Protein AF-A0A918LLS7-F1 (afdb_monomer)

Nearest PDB structures (foldseek):
  2eq4-assembly1_A  TM=3.434E-01  e=4.646E+00  Homo sapiens

InterPro domains:
  IPR046053 Protein of unknown function DUF6011 [PF19474] (6-37)

Foldseek 3Di:
DDDDPDQPQQAQAAPPPRHGDPDRVCRRQSHDPVGDPPDDPDDDPDDDDDDDDDDDD

Structure (mmCIF, N/CA/C/O backbone):
data_AF-A0A918LLS7-F1
#
_entry.id   AF-A0A918LLS7-F1
#
loop_
_atom_site.group_PDB
_atom_site.id
_atom_site.type_symbol
_atom_site.label_atom_id
_atom_site.label_alt_id
_atom_site.label_comp_id
_atom_site.label_asym_id
_atom_site.label_entity_id
_atom_site.label_seq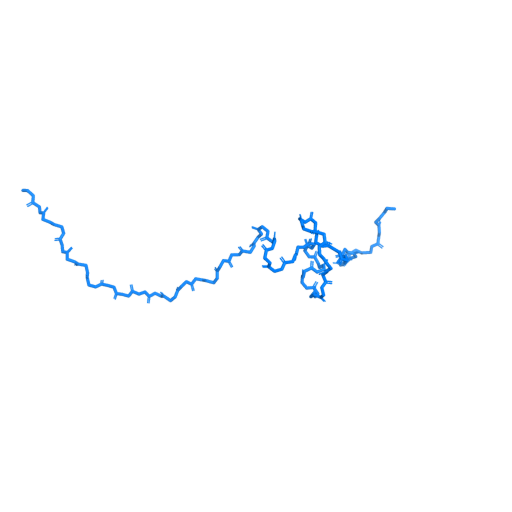_id
_atom_site.pdbx_PDB_ins_code
_atom_site.Cartn_x
_atom_site.Cartn_y
_atom_site.Cartn_z
_atom_site.occupancy
_atom_site.B_iso_or_equiv
_atom_site.auth_seq_id
_atom_site.auth_comp_id
_atom_site.auth_asym_id
_atom_site.auth_atom_id
_atom_site.pdbx_PDB_model_num
ATOM 1 N N . MET A 1 1 ? 23.204 -14.415 -7.686 1.00 52.81 1 MET A N 1
ATOM 2 C CA . MET A 1 1 ? 22.316 -13.979 -6.592 1.00 52.81 1 MET A CA 1
ATOM 3 C C . MET A 1 1 ? 22.944 -12.730 -6.001 1.00 52.81 1 MET A C 1
ATOM 5 O O . MET A 1 1 ? 24.098 -12.823 -5.631 1.00 52.81 1 MET A O 1
ATOM 9 N N . VAL A 1 2 ? 22.178 -11.627 -6.040 1.00 64.12 2 VAL A N 1
ATOM 10 C CA . VAL A 1 2 ? 22.318 -10.296 -5.394 1.00 64.12 2 VAL A CA 1
ATOM 11 C C . VAL A 1 2 ? 23.682 -9.589 -5.468 1.00 64.12 2 VAL A C 1
ATOM 13 O O . VAL A 1 2 ? 24.598 -10.065 -4.822 1.00 64.12 2 VAL A O 1
ATOM 16 N N . ASP A 1 3 ? 23.767 -8.421 -6.141 1.00 44.75 3 ASP A N 1
ATOM 17 C CA . ASP A 1 3 ? 24.699 -7.339 -5.738 1.00 44.75 3 ASP A CA 1
ATOM 18 C C . ASP A 1 3 ? 24.413 -5.962 -6.410 1.00 44.75 3 ASP A C 1
ATOM 20 O O . ASP A 1 3 ? 24.572 -5.827 -7.620 1.00 44.75 3 ASP A O 1
ATOM 24 N N . ASP A 1 4 ? 23.925 -4.970 -5.641 1.00 51.22 4 ASP A N 1
ATOM 25 C CA . ASP A 1 4 ? 24.459 -3.585 -5.592 1.00 51.22 4 ASP A CA 1
ATOM 26 C C . ASP A 1 4 ? 23.900 -2.851 -4.332 1.00 51.22 4 ASP A C 1
ATOM 28 O O . ASP A 1 4 ? 22.677 -2.844 -4.111 1.00 51.22 4 ASP A O 1
ATOM 32 N N . PRO A 1 5 ? 24.765 -2.275 -3.470 1.00 55.50 5 PRO A N 1
ATOM 33 C CA . PRO A 1 5 ? 24.555 -2.162 -2.017 1.00 55.50 5 PRO A CA 1
ATOM 34 C C . PRO A 1 5 ? 23.718 -0.975 -1.503 1.00 55.50 5 PRO A C 1
ATOM 36 O O . PRO A 1 5 ? 23.735 -0.713 -0.300 1.00 55.50 5 PRO A O 1
ATOM 39 N N . VAL A 1 6 ? 22.955 -0.269 -2.349 1.00 57.50 6 VAL A N 1
ATOM 40 C CA . VAL A 1 6 ? 22.049 0.802 -1.868 1.00 57.50 6 VAL A CA 1
ATOM 41 C C . VAL A 1 6 ? 20.576 0.616 -2.267 1.00 57.50 6 VAL A C 1
ATOM 43 O O . VAL A 1 6 ? 19.715 0.873 -1.432 1.00 57.50 6 VAL A O 1
ATOM 46 N N . THR A 1 7 ? 20.223 0.133 -3.471 1.00 55.66 7 THR A N 1
ATOM 47 C CA . THR A 1 7 ? 18.795 -0.018 -3.884 1.00 55.66 7 THR A CA 1
ATOM 48 C C . THR A 1 7 ? 18.521 -1.092 -4.965 1.00 55.66 7 THR A C 1
ATOM 50 O O . THR A 1 7 ? 17.555 -0.989 -5.724 1.00 55.66 7 THR A O 1
ATOM 53 N N . GLY A 1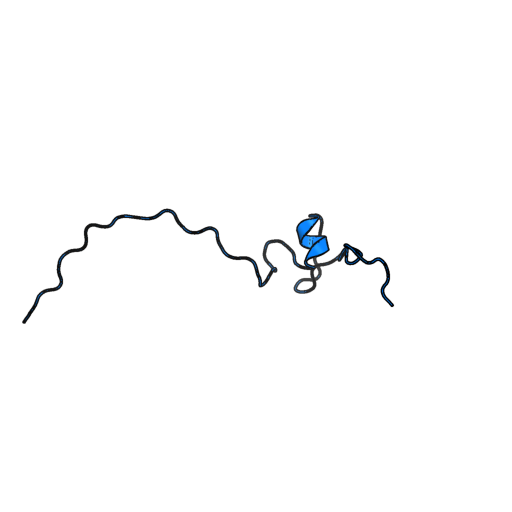 8 ? 19.331 -2.154 -5.063 1.00 52.50 8 GLY A N 1
ATOM 54 C CA . GLY A 1 8 ? 19.276 -3.144 -6.160 1.00 52.50 8 GLY A CA 1
ATOM 55 C C . GLY A 1 8 ? 17.997 -3.997 -6.320 1.00 52.50 8 GLY A C 1
ATOM 56 O O . GLY A 1 8 ? 17.907 -4.780 -7.265 1.00 52.50 8 GLY A O 1
ATOM 57 N N . TYR A 1 9 ? 16.983 -3.863 -5.460 1.00 61.81 9 TYR A N 1
ATOM 58 C CA . TYR A 1 9 ? 15.707 -4.583 -5.584 1.00 61.81 9 TYR A CA 1
ATOM 59 C C . TYR A 1 9 ? 14.640 -3.709 -6.254 1.00 61.81 9 TYR A C 1
ATOM 61 O O . TYR A 1 9 ? 13.822 -3.082 -5.590 1.00 61.81 9 TYR A O 1
ATOM 69 N N . ARG A 1 10 ? 14.613 -3.678 -7.593 1.00 73.38 10 ARG A N 1
ATOM 70 C CA . ARG A 1 10 ? 13.456 -3.147 -8.339 1.00 73.38 10 ARG A CA 1
ATOM 71 C C . ARG A 1 10 ? 12.568 -4.305 -8.775 1.00 73.38 10 ARG A C 1
ATOM 73 O O . ARG A 1 10 ? 12.745 -4.876 -9.851 1.00 73.38 10 ARG A O 1
ATOM 80 N N . HIS A 1 11 ? 11.617 -4.675 -7.928 1.00 87.94 11 HIS A N 1
ATOM 81 C CA . HIS A 1 11 ? 10.587 -5.651 -8.264 1.00 87.94 11 HIS A CA 1
ATOM 82 C C . HIS A 1 11 ? 9.801 -5.187 -9.496 1.00 87.94 11 HIS A C 1
ATOM 84 O O . HIS A 1 11 ? 9.305 -4.066 -9.525 1.00 87.94 11 HIS A O 1
ATOM 90 N N . ARG A 1 12 ? 9.658 -6.044 -10.513 1.00 91.75 12 ARG A N 1
ATOM 91 C CA . ARG A 1 12 ? 8.828 -5.726 -11.691 1.00 91.75 12 ARG A CA 1
ATOM 92 C C . ARG A 1 12 ? 7.348 -6.030 -11.480 1.00 91.75 12 ARG A C 1
ATOM 94 O O . ARG A 1 12 ? 6.503 -5.374 -12.074 1.00 91.75 12 ARG A O 1
ATOM 101 N N . TYR A 1 13 ? 7.048 -7.001 -10.622 1.00 93.94 13 TYR A N 1
ATOM 102 C CA . TYR A 1 13 ? 5.699 -7.495 -10.374 1.00 93.94 13 TYR A CA 1
ATOM 103 C C . TYR A 1 13 ? 5.402 -7.520 -8.880 1.00 93.94 13 TYR A C 1
ATOM 105 O O . TYR A 1 13 ? 6.288 -7.768 -8.056 1.00 93.94 13 TYR A O 1
ATOM 113 N N . CYS A 1 14 ? 4.142 -7.275 -8.533 1.00 94.62 14 CYS A N 1
ATOM 114 C CA . CYS A 1 14 ? 3.669 -7.335 -7.165 1.00 94.62 14 CYS A CA 1
ATOM 115 C C . CYS A 1 14 ? 3.797 -8.759 -6.627 1.00 94.62 14 CYS A C 1
ATOM 117 O O . CYS A 1 14 ? 3.218 -9.691 -7.184 1.00 94.62 14 CYS A O 1
ATOM 119 N N . ARG A 1 15 ? 4.451 -8.908 -5.475 1.00 92.38 15 ARG A N 1
ATOM 120 C CA . ARG A 1 15 ? 4.622 -10.206 -4.806 1.00 92.38 15 ARG A CA 1
ATOM 121 C C . ARG A 1 15 ? 3.310 -10.861 -4.358 1.00 92.38 15 ARG A C 1
ATOM 123 O O . ARG A 1 15 ? 3.295 -12.056 -4.104 1.00 92.38 15 ARG A O 1
ATOM 130 N N . ARG A 1 16 ? 2.218 -10.092 -4.255 1.00 94.00 16 ARG A N 1
ATOM 131 C CA . ARG A 1 16 ? 0.906 -10.577 -3.793 1.00 94.00 16 ARG A CA 1
ATOM 132 C C . ARG A 1 16 ? -0.055 -10.925 -4.926 1.00 94.00 16 ARG A C 1
ATOM 134 O O . ARG A 1 16 ? -0.747 -11.928 -4.838 1.00 94.00 16 ARG A O 1
ATOM 141 N N . CYS A 1 17 ? -0.144 -10.081 -5.953 1.00 95.56 17 CYS A N 1
ATOM 142 C CA . CYS A 1 17 ? -1.147 -10.224 -7.016 1.00 95.56 17 CYS A CA 1
ATOM 143 C C . CYS A 1 17 ? -0.554 -10.401 -8.420 1.00 95.56 17 CYS A C 1
ATOM 145 O O . CYS A 1 17 ? -1.312 -10.515 -9.377 1.00 95.56 17 CYS A O 1
ATOM 147 N N . GLY A 1 18 ? 0.774 -10.367 -8.569 1.00 94.19 18 GLY A N 1
ATOM 148 C CA . GLY A 1 18 ? 1.463 -10.547 -9.851 1.00 94.19 18 GLY A CA 1
ATOM 149 C C . GLY A 1 18 ? 1.331 -9.386 -10.842 1.00 94.19 18 GLY A C 1
ATOM 150 O O . GLY A 1 18 ? 1.956 -9.425 -11.895 1.00 94.19 18 GLY A O 1
ATOM 151 N N . ARG A 1 19 ? 0.557 -8.338 -10.527 1.00 94.94 19 ARG A N 1
ATOM 152 C CA . ARG A 1 19 ? 0.408 -7.160 -11.399 1.00 94.94 19 ARG A CA 1
ATOM 153 C C . ARG A 1 19 ? 1.726 -6.410 -11.545 1.00 94.94 19 ARG A C 1
ATOM 155 O O . ARG A 1 19 ? 2.507 -6.348 -10.595 1.00 94.94 19 ARG A O 1
ATOM 162 N N . GLU A 1 20 ? 1.947 -5.824 -12.716 1.00 94.38 20 GLU A N 1
ATOM 163 C CA . GLU A 1 20 ? 3.131 -5.008 -12.976 1.00 94.38 20 GLU A CA 1
ATOM 164 C C . GLU A 1 20 ? 3.188 -3.798 -12.034 1.00 94.38 20 GLU A C 1
ATOM 166 O O . GLU A 1 20 ? 2.173 -3.165 -11.737 1.00 94.38 20 GLU A O 1
ATOM 171 N N . LEU A 1 21 ? 4.390 -3.505 -11.541 1.00 92.44 21 LEU A N 1
ATOM 172 C CA . LEU A 1 21 ? 4.672 -2.348 -10.703 1.00 92.44 21 LEU A CA 1
ATOM 173 C C . LEU A 1 21 ? 5.229 -1.234 -11.586 1.00 92.44 21 LEU A C 1
ATOM 175 O O . LEU A 1 21 ? 6.346 -1.340 -12.104 1.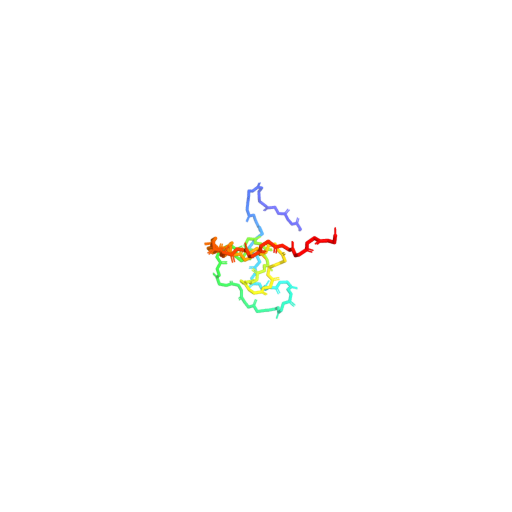00 92.44 21 LEU A O 1
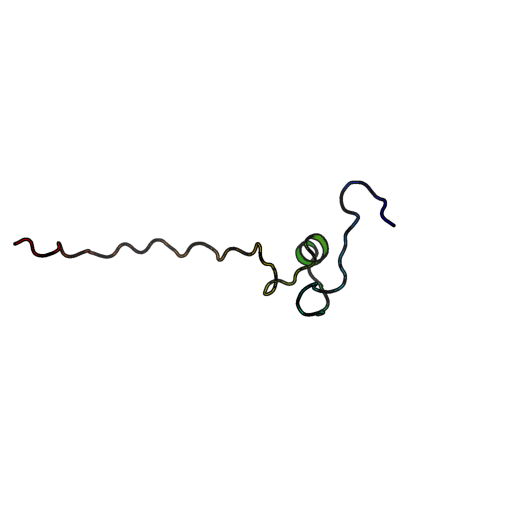ATOM 179 N N . THR A 1 22 ? 4.447 -0.172 -11.749 1.00 89.56 22 THR A N 1
ATOM 180 C CA . THR A 1 22 ? 4.816 1.031 -12.505 1.00 89.56 22 THR A CA 1
ATOM 181 C C . THR A 1 22 ? 5.502 2.067 -11.620 1.00 89.56 22 THR A C 1
ATOM 183 O O . THR A 1 22 ? 6.458 2.705 -12.058 1.00 89.56 22 THR A O 1
ATOM 186 N N . ASP A 1 23 ? 5.066 2.180 -10.364 1.00 88.94 23 ASP A N 1
ATOM 187 C CA . ASP A 1 23 ? 5.552 3.178 -9.414 1.00 88.94 23 ASP A CA 1
ATOM 188 C C . ASP A 1 23 ? 6.916 2.800 -8.804 1.00 88.94 23 ASP A C 1
ATOM 190 O O . ASP A 1 23 ? 7.103 1.650 -8.391 1.00 88.94 23 ASP A O 1
ATOM 194 N N . PRO A 1 24 ? 7.875 3.742 -8.695 1.00 88.00 24 PRO A N 1
ATOM 195 C CA . PRO A 1 24 ? 9.196 3.492 -8.111 1.00 88.00 24 PRO A CA 1
ATOM 196 C C . PRO A 1 24 ? 9.146 2.937 -6.683 1.00 88.00 24 PRO A C 1
ATOM 198 O O . PRO A 1 24 ? 9.830 1.955 -6.395 1.00 88.00 24 PRO A O 1
ATOM 201 N N . ASP A 1 25 ? 8.299 3.500 -5.818 1.00 86.69 25 ASP A N 1
ATOM 202 C CA . ASP A 1 25 ? 8.095 3.027 -4.442 1.00 86.69 25 ASP A CA 1
ATOM 203 C C . ASP A 1 25 ? 7.543 1.602 -4.396 1.00 86.69 25 ASP A C 1
ATOM 205 O O . ASP A 1 25 ? 7.984 0.763 -3.605 1.00 86.69 25 ASP A O 1
ATOM 209 N N . SER A 1 26 ? 6.618 1.279 -5.300 1.00 90.12 26 SER A N 1
ATOM 210 C CA . SER A 1 26 ? 6.133 -0.089 -5.443 1.00 90.12 26 SER A CA 1
ATOM 211 C C . SER A 1 26 ? 7.244 -1.025 -5.901 1.00 90.12 26 SER A C 1
ATOM 213 O O . SER A 1 26 ? 7.378 -2.117 -5.354 1.00 90.12 26 SER A O 1
ATOM 215 N N . ARG A 1 27 ? 8.084 -0.612 -6.857 1.00 90.44 27 ARG A N 1
ATOM 216 C CA . ARG A 1 27 ? 9.240 -1.410 -7.296 1.00 90.44 27 ARG A CA 1
ATOM 217 C C . ARG A 1 27 ? 10.242 -1.637 -6.165 1.00 90.44 27 ARG A C 1
ATOM 219 O O . ARG A 1 27 ? 10.790 -2.731 -6.086 1.00 90.44 27 ARG A O 1
ATOM 226 N N . LEU A 1 28 ? 10.440 -0.650 -5.295 1.00 87.94 28 LEU A N 1
ATOM 227 C CA . LEU A 1 28 ? 11.33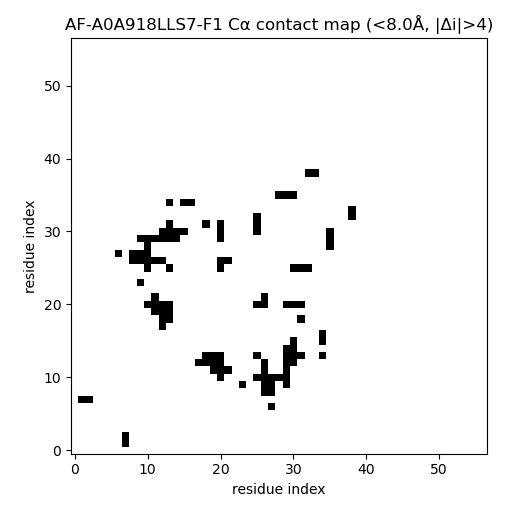1 -0.743 -4.138 1.00 87.94 28 LEU A CA 1
ATOM 228 C C . LEU A 1 28 ? 10.796 -1.715 -3.074 1.00 87.94 28 LEU A C 1
ATOM 230 O O . LEU A 1 28 ? 11.531 -2.545 -2.549 1.00 87.94 28 LEU A O 1
ATOM 234 N N . THR A 1 29 ? 9.498 -1.646 -2.778 1.00 88.62 29 THR A N 1
ATOM 235 C CA . THR A 1 29 ? 8.845 -2.466 -1.738 1.00 88.62 29 THR A CA 1
ATOM 236 C C . THR A 1 29 ? 8.367 -3.833 -2.239 1.00 88.62 29 THR A C 1
ATOM 238 O O . THR A 1 29 ? 8.107 -4.743 -1.448 1.00 88.62 29 THR A O 1
ATOM 241 N N . GLY A 1 30 ? 8.218 -4.009 -3.551 1.00 92.62 30 GLY A N 1
ATOM 242 C CA . GLY A 1 30 ? 7.671 -5.213 -4.177 1.00 92.62 30 GLY A CA 1
ATOM 243 C C . GLY A 1 30 ? 6.160 -5.377 -4.058 1.00 92.62 30 GLY A C 1
ATOM 244 O O . GLY A 1 30 ? 5.640 -6.464 -4.340 1.00 92.62 30 GLY A O 1
ATOM 245 N N . TYR A 1 31 ? 5.442 -4.330 -3.655 1.00 93.50 31 TYR A N 1
ATOM 246 C CA . TYR A 1 31 ? 3.993 -4.358 -3.509 1.00 93.50 31 TYR A CA 1
ATOM 247 C C . TYR A 1 31 ? 3.328 -3.185 -4.228 1.00 93.50 31 TYR A C 1
ATOM 249 O O . TYR A 1 31 ? 3.783 -2.048 -4.167 1.00 93.50 31 TYR A O 1
ATOM 257 N N . GLY A 1 32 ? 2.221 -3.474 -4.917 1.00 92.62 32 GLY A N 1
ATOM 258 C CA . GLY A 1 32 ? 1.386 -2.436 -5.514 1.00 92.62 32 GLY A CA 1
ATOM 259 C C . GLY A 1 32 ? 0.611 -1.644 -4.450 1.00 92.62 32 GLY A C 1
ATOM 260 O O . GLY A 1 32 ? 0.467 -2.116 -3.317 1.00 92.62 32 GLY A O 1
ATOM 261 N N . PRO A 1 33 ? 0.016 -0.498 -4.817 1.00 88.38 33 PRO A N 1
ATOM 262 C CA . PRO A 1 33 ? -0.606 0.450 -3.882 1.00 88.38 33 PRO A CA 1
ATOM 263 C C . PRO A 1 33 ? -1.765 -0.131 -3.058 1.00 88.38 33 PRO A C 1
ATOM 265 O O . PRO A 1 33 ? -2.100 0.384 -2.000 1.00 88.38 33 PRO A O 1
ATOM 268 N N . ASN A 1 34 ? -2.391 -1.219 -3.509 1.00 88.62 34 ASN A N 1
ATOM 269 C CA . ASN A 1 34 ? -3.470 -1.896 -2.777 1.00 88.62 34 ASN A CA 1
ATOM 270 C C . ASN A 1 34 ? -3.040 -3.221 -2.138 1.00 88.62 34 ASN A C 1
ATOM 272 O O . ASN A 1 34 ? -3.851 -3.902 -1.519 1.00 88.62 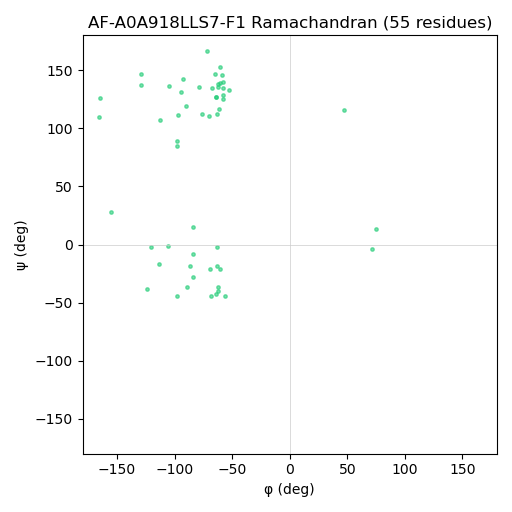34 ASN A O 1
ATOM 276 N N . CYS A 1 35 ? -1.785 -3.620 -2.322 1.00 91.56 35 CYS A N 1
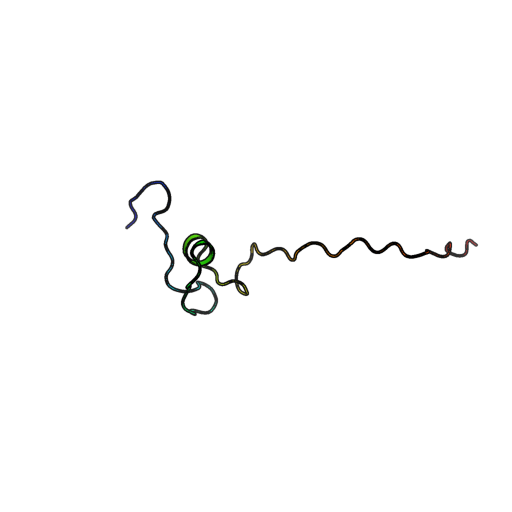ATOM 277 C CA . CYS A 1 35 ? -1.278 -4.911 -1.873 1.00 91.56 35 CYS A CA 1
ATOM 278 C C . CYS A 1 35 ? -0.225 -4.795 -0.776 1.00 91.56 35 CYS A C 1
ATOM 280 O O . CYS A 1 35 ? 0.041 -5.811 -0.134 1.00 91.56 35 CYS A O 1
ATOM 282 N N . ASP A 1 36 ? 0.356 -3.607 -0.594 1.00 88.69 36 ASP A N 1
ATOM 283 C CA . ASP A 1 36 ? 1.387 -3.345 0.404 1.00 88.69 36 ASP A CA 1
ATOM 284 C C . ASP A 1 36 ? 0.863 -3.593 1.829 1.00 88.69 36 ASP A C 1
ATOM 286 O O . ASP A 1 36 ? -0.067 -2.908 2.261 1.00 88.69 36 ASP A O 1
ATOM 290 N N . PRO A 1 37 ? 1.427 -4.570 2.568 1.00 87.12 37 PRO A N 1
ATOM 291 C CA . PRO A 1 37 ? 1.018 -4.851 3.941 1.00 87.12 37 PRO A CA 1
ATOM 292 C C . PRO A 1 37 ? 1.415 -3.739 4.919 1.00 87.12 37 PRO A C 1
ATOM 294 O O . PRO A 1 37 ? 0.810 -3.638 5.984 1.00 87.12 37 PRO A O 1
ATOM 297 N N . ALA A 1 38 ? 2.407 -2.910 4.577 1.00 85.94 38 ALA A N 1
ATOM 298 C CA . ALA A 1 38 ? 2.819 -1.777 5.400 1.00 85.94 38 ALA A CA 1
ATOM 299 C C . ALA A 1 38 ? 1.953 -0.531 5.163 1.00 85.94 38 ALA A C 1
ATOM 301 O O . ALA A 1 38 ? 2.067 0.444 5.911 1.00 85.94 38 ALA A O 1
ATOM 302 N N . ARG A 1 39 ? 1.067 -0.548 4.156 1.00 83.81 39 ARG A N 1
ATOM 303 C CA . ARG A 1 39 ? 0.223 0.596 3.826 1.00 83.81 39 ARG A CA 1
ATOM 304 C C . ARG A 1 39 ? -0.713 0.908 4.983 1.00 83.81 39 ARG A C 1
ATOM 306 O O . ARG A 1 39 ? -1.665 0.181 5.262 1.00 83.81 39 ARG A O 1
ATOM 313 N N . ARG A 1 40 ? -0.475 2.056 5.608 1.00 83.00 40 ARG A N 1
ATOM 314 C CA . ARG A 1 40 ? -1.366 2.619 6.621 1.00 83.00 40 ARG A CA 1
ATOM 315 C C . ARG A 1 40 ? -2.312 3.604 5.932 1.00 83.00 40 ARG A C 1
ATOM 317 O O . ARG A 1 40 ? -1.839 4.431 5.147 1.00 83.00 40 ARG A O 1
ATOM 324 N N . PRO A 1 41 ? -3.632 3.533 6.172 1.00 79.06 41 PRO A N 1
ATOM 325 C CA . PRO A 1 41 ? -4.529 4.583 5.711 1.00 79.06 41 PRO A CA 1
ATOM 326 C C . PRO A 1 41 ? -4.093 5.917 6.324 1.00 79.06 41 PRO A C 1
ATOM 328 O O . PRO A 1 41 ? -3.602 5.961 7.455 1.00 79.06 41 PRO A O 1
ATOM 331 N N . ARG A 1 42 ? -4.268 7.011 5.575 1.00 81.00 42 ARG A N 1
ATOM 332 C CA . ARG A 1 42 ? -4.093 8.350 6.142 1.00 81.00 42 ARG A CA 1
ATOM 333 C C . ARG A 1 42 ? -5.065 8.484 7.313 1.00 81.00 42 ARG A C 1
ATOM 335 O O . ARG A 1 42 ? -6.223 8.091 7.174 1.00 81.00 42 ARG A O 1
ATOM 342 N N . ALA A 1 43 ? -4.597 9.020 8.440 1.00 84.56 43 ALA A N 1
ATOM 343 C CA . ALA A 1 43 ? -5.476 9.314 9.564 1.00 84.56 43 ALA A CA 1
ATOM 344 C C . ALA A 1 43 ? -6.658 10.163 9.070 1.00 84.56 43 ALA A C 1
ATOM 346 O O . ALA A 1 43 ? -6.470 11.111 8.295 1.00 84.56 43 ALA A O 1
ATOM 347 N N . ALA A 1 44 ? -7.869 9.773 9.470 1.00 84.12 44 ALA A N 1
ATOM 348 C CA . ALA A 1 44 ? -9.049 10.589 9.241 1.00 84.12 44 ALA A CA 1
ATOM 349 C C . ALA A 1 44 ? -8.865 11.940 9.945 1.00 84.12 44 ALA A C 1
ATOM 351 O O . ALA A 1 44 ? -8.129 12.034 10.928 1.00 84.12 44 ALA A O 1
ATOM 352 N N . ALA A 1 45 ? -9.518 12.979 9.426 1.00 87.06 45 ALA A N 1
ATOM 353 C CA . ALA A 1 45 ? -9.583 14.240 10.148 1.00 87.06 45 ALA A CA 1
ATOM 354 C C . ALA A 1 45 ? -10.231 13.999 11.518 1.00 87.06 45 ALA A C 1
ATOM 356 O O . ALA A 1 45 ? -11.186 13.226 11.630 1.00 87.06 45 ALA A O 1
ATOM 357 N N . GLU A 1 46 ? -9.696 14.649 12.546 1.00 86.88 46 GLU A N 1
ATOM 358 C CA . GLU A 1 46 ? -10.307 14.659 13.867 1.00 86.88 46 GLU A CA 1
ATOM 359 C C . GLU A 1 46 ? -11.727 15.233 13.782 1.00 86.88 46 GLU A C 1
ATOM 361 O O . GLU A 1 46 ? -11.952 16.315 13.240 1.00 86.88 46 GLU A O 1
ATOM 366 N N . HIS A 1 47 ? -12.702 14.470 14.277 1.00 87.00 47 HIS A N 1
ATOM 367 C CA . HIS A 1 47 ? -14.099 14.875 14.319 1.00 87.00 47 HIS A CA 1
ATOM 368 C C . HIS A 1 47 ? -14.499 15.068 15.777 1.00 87.00 47 HIS A C 1
ATOM 370 O O . HIS A 1 47 ? -14.615 14.100 16.529 1.00 87.00 47 HIS A O 1
ATOM 376 N N . GLN A 1 48 ? -14.660 16.327 16.182 1.00 87.56 48 GLN A N 1
ATOM 377 C CA . GLN A 1 48 ? -15.160 16.661 17.510 1.00 87.56 48 GLN A CA 1
ATOM 378 C C . GLN A 1 48 ? -16.669 16.422 17.528 1.00 87.56 48 GLN A C 1
ATOM 380 O O . GLN A 1 48 ? -17.419 17.110 16.838 1.00 87.56 48 GLN A O 1
ATOM 385 N N . VAL A 1 49 ? -17.092 15.419 18.292 1.00 88.31 49 VAL A N 1
ATOM 386 C CA . VAL A 1 49 ? -18.502 15.128 18.562 1.00 88.31 49 VAL A CA 1
ATOM 387 C C . VAL A 1 49 ? -18.835 15.581 19.973 1.00 88.31 49 VAL A C 1
ATOM 389 O O . VAL A 1 49 ? -18.060 15.345 20.900 1.00 88.31 49 VAL A O 1
ATOM 392 N N . GLU A 1 50 ? -19.986 16.226 20.134 1.00 87.81 50 GLU A N 1
ATOM 393 C CA . GLU A 1 50 ? -20.523 16.532 21.456 1.00 87.81 50 GLU A CA 1
ATOM 394 C C . GLU A 1 50 ? -20.964 15.206 22.094 1.00 87.81 50 GLU A C 1
ATOM 396 O O . GLU A 1 50 ? -21.870 14.535 21.595 1.00 87.81 50 GLU A O 1
ATOM 401 N N . GLN A 1 51 ? -20.241 14.765 23.124 1.00 88.19 51 GLN A N 1
ATOM 402 C CA . GLN A 1 51 ? -20.558 13.533 23.841 1.00 88.19 51 GLN A CA 1
ATOM 403 C C . GLN A 1 51 ? -21.493 13.860 24.998 1.00 88.19 51 GLN A C 1
ATOM 405 O O . GLN A 1 51 ? -21.124 14.609 25.901 1.00 88.19 51 GLN A O 1
ATOM 410 N N . ASP A 1 52 ? -22.687 13.275 24.974 1.00 87.81 52 ASP A N 1
ATOM 411 C CA . ASP A 1 52 ? -23.590 13.319 26.118 1.00 87.81 52 ASP A CA 1
ATOM 412 C C . ASP A 1 52 ? -22.991 12.494 27.275 1.00 87.81 52 ASP A C 1
ATOM 414 O O . ASP A 1 52 ? -22.463 11.395 27.041 1.00 87.81 52 ASP A O 1
ATOM 418 N N . PRO A 1 53 ? -23.004 13.007 28.515 1.00 86.62 53 PRO A N 1
ATOM 419 C CA . PRO A 1 53 ? -22.529 12.257 29.666 1.00 86.62 53 PRO A CA 1
ATOM 420 C C . PRO A 1 53 ? -23.369 10.993 29.875 1.00 86.62 53 PRO A C 1
ATOM 422 O O . PRO A 1 53 ? -24.595 11.021 29.856 1.00 86.62 53 PRO A O 1
ATOM 425 N N . LEU A 1 54 ? -22.701 9.868 30.138 1.00 84.81 54 LEU A N 1
ATOM 426 C CA . LEU A 1 54 ? -23.399 8.623 30.454 1.00 84.81 54 LEU A CA 1
ATOM 427 C C . LEU A 1 54 ? -24.231 8.786 31.740 1.00 84.81 54 LEU A C 1
ATOM 429 O O . LEU A 1 54 ? -23.727 9.351 32.716 1.00 84.81 54 LEU A O 1
ATOM 433 N N . PRO A 1 55 ? -25.470 8.259 31.785 1.00 84.06 55 PRO A N 1
ATOM 434 C CA . PRO A 1 55 ? -26.269 8.282 33.001 1.00 84.06 55 PRO A CA 1
ATOM 435 C C . PRO A 1 55 ? -25.587 7.451 34.097 1.00 84.06 55 PRO A C 1
ATOM 437 O O . PRO A 1 55 ? -25.241 6.287 33.887 1.00 84.06 55 PRO A O 1
ATOM 440 N N . GLY A 1 56 ? -25.387 8.062 35.266 1.00 82.88 56 GLY A N 1
ATOM 441 C CA . GLY A 1 56 ? -24.905 7.395 36.477 1.00 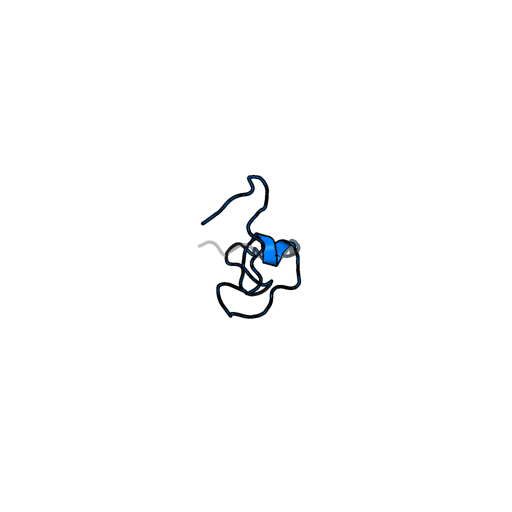82.88 56 GLY A CA 1
ATOM 442 C C . GLY A 1 56 ? -26.064 6.916 37.357 1.00 82.88 56 GLY A C 1
ATOM 443 O O . GLY A 1 56 ? -27.082 7.601 37.448 1.00 82.88 56 GLY A O 1
ATOM 444 N N . THR A 1 57 ? -25.897 5.740 37.971 1.00 65.62 57 THR A N 1
ATOM 445 C CA . THR A 1 57 ? -26.803 5.125 38.964 1.00 65.62 57 THR A CA 1
ATOM 446 C C . THR A 1 57 ? -26.721 5.784 40.329 1.00 65.62 57 THR A C 1
ATOM 448 O O . THR A 1 57 ? -25.570 6.041 40.753 1.00 65.62 57 THR A O 1
#
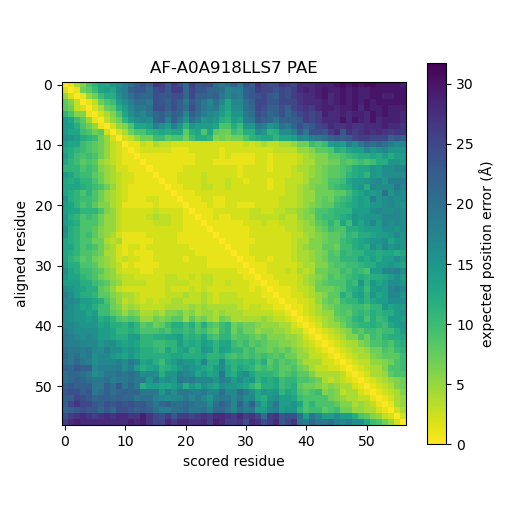
Mean predicted aligned error: 10.41 Å

Solvent-accessible surface area (backbone atoms only — not comparable to full-atom values): 3980 Å² total; per-residue (Å²): 133,89,90,55,99,85,72,70,55,68,33,58,41,16,79,82,77,64,48,75,36,85,50,68,69,23,10,58,72,27,26,38,99,91,62,40,88,84,68,70,80,77,82,73,80,88,77,91,71,92,76,79,80,79,89,80,134

Radius of gyration: 20.95 Å; Cα contacts (8 Å, |Δi|>4): 55; chains: 1; bounding box: 52×31×52 Å

pLDDT: mean 82.72, std 13.15, range [44.75, 95.56]

Organism: NCBI:txid1951

Sequence (57 aa):
MVDDPVTGYRHRYCRRCGRELTDPDSRLTGYGPNCDPARRPRAAAEHQVEQDPLPGT

Secondary structure (DSSP, 8-state):
----TTT----SB-TTT--B--SHHHHHHT--TTT-TT-PPPPPPP----PPPPPP-